Protein AF-A0A7V8ZSJ2-F1 (afdb_monomer)

Nearest PDB structures (foldseek):
  6ka2-assembly1_A  TM=4.908E-01  e=1.180E-02  Papaver somniferum
  1ldq-assembly1_A-2  TM=4.512E-01  e=8.335E+00  Gallus gallus

Mean predicted aligned error: 5.11 Å

Radius of gyration: 15.19 Å; Cα contacts (8 Å, |Δi|>4): 346; chains: 1; bounding box: 52×37×34 Å

Solvent-accessible surface area (backbone atoms only — not comparable to full-atom values): 6542 Å² total; per-residue (Å²): 141,82,84,81,78,74,66,72,64,44,48,30,32,35,42,32,32,65,88,50,87,55,37,36,38,39,38,28,29,72,78,38,40,38,36,29,40,38,33,55,75,43,77,51,71,76,81,51,46,30,42,39,30,31,43,43,31,42,45,18,77,52,70,85,60,15,30,29,30,47,35,36,39,44,33,35,63,80,79,34,38,33,48,31,41,36,34,22,75,38,66,45,62,54,75,23,43,32,44,33,39,33,37,62,38,73,74,24,68,93,78,74,35,67,52,32,39,42,34,40,38,38,37,44,53,72,80,83,127

pLDDT: mean 92.08, std 15.26, range [33.84, 98.81]

Sequence (129 aa):
MLAKRGGSNVEVTFTKWLPTFPTLAGVTGGDVPGTFAGEVLDFVDNGTVAQVKARYEVIGSNAGRSFVALVEGTQNNQTQKAVLNGTVVEGWLVGARVHATFDVISPCPEFGKSVCFTGVIRVMSGSSN

Structure (mmCIF, N/CA/C/O backbone):
data_AF-A0A7V8ZSJ2-F1
#
_entry.id   AF-A0A7V8ZSJ2-F1
#
loop_
_atom_site.group_PDB
_atom_site.id
_atom_site.type_symbol
_atom_site.label_atom_id
_atom_site.label_alt_id
_atom_site.label_comp_id
_atom_site.label_asym_id
_atom_site.label_entity_id
_atom_site.label_seq_id
_atom_site.pdbx_PDB_ins_code
_atom_site.Cartn_x
_atom_site.Cartn_y
_atom_site.Cartn_z
_atom_site.occupancy
_atom_site.B_iso_or_equiv
_atom_site.auth_seq_id
_atom_site.auth_comp_id
_atom_site.auth_asym_id
_atom_site.auth_atom_id
_atom_site.pdbx_PDB_model_num
ATOM 1 N N . MET A 1 1 ? 37.449 -14.174 -9.860 1.00 38.31 1 MET A N 1
ATOM 2 C CA . MET A 1 1 ? 36.739 -13.411 -8.809 1.00 38.31 1 MET A CA 1
ATOM 3 C C . MET A 1 1 ? 35.347 -13.080 -9.315 1.00 38.31 1 MET A C 1
ATOM 5 O O . MET A 1 1 ? 35.254 -12.361 -10.296 1.00 38.31 1 MET A O 1
ATOM 9 N N . LEU A 1 2 ? 34.288 -13.595 -8.689 1.00 40.56 2 LEU A N 1
ATOM 10 C CA . LEU A 1 2 ? 32.928 -13.076 -8.863 1.00 40.56 2 LEU A CA 1
ATOM 11 C C . LEU A 1 2 ? 32.174 -13.266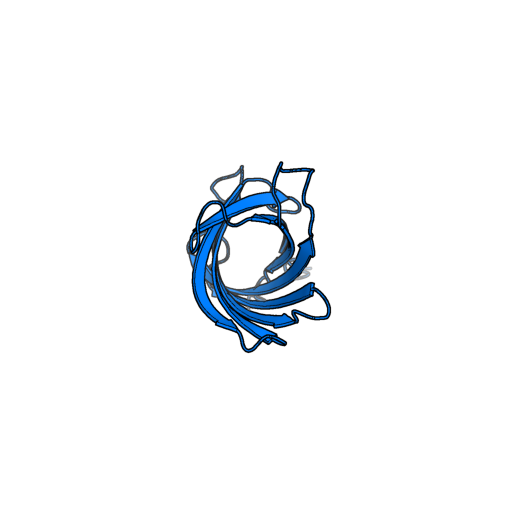 -7.545 1.00 40.56 2 LEU A C 1
ATOM 13 O O . LEU A 1 2 ? 31.783 -14.375 -7.199 1.00 40.56 2 LEU A O 1
ATOM 17 N N . ALA A 1 3 ? 32.006 -12.178 -6.796 1.00 39.97 3 ALA A N 1
ATOM 18 C CA . ALA A 1 3 ? 31.040 -12.124 -5.710 1.00 39.97 3 ALA A CA 1
ATOM 19 C C . ALA A 1 3 ? 29.667 -11.814 -6.325 1.00 39.97 3 ALA A C 1
ATOM 21 O O . ALA A 1 3 ? 29.465 -10.741 -6.898 1.00 39.97 3 ALA A O 1
ATOM 22 N N . LYS A 1 4 ? 28.738 -12.773 -6.237 1.00 40.56 4 LYS A N 1
ATOM 23 C CA . LYS A 1 4 ? 27.322 -12.619 -6.595 1.00 40.56 4 LYS A CA 1
ATOM 24 C C . LYS A 1 4 ? 26.742 -11.578 -5.624 1.00 40.56 4 LYS A C 1
ATOM 26 O O . LYS A 1 4 ? 26.575 -11.871 -4.443 1.00 40.56 4 LYS A O 1
ATOM 31 N N . ARG A 1 5 ? 26.521 -10.335 -6.072 1.00 43.38 5 ARG A N 1
ATOM 32 C CA . ARG A 1 5 ? 25.794 -9.336 -5.271 1.00 43.38 5 ARG A CA 1
ATOM 33 C C . ARG A 1 5 ? 24.357 -9.839 -5.134 1.00 43.38 5 ARG A C 1
ATOM 35 O O . ARG A 1 5 ? 23.605 -9.774 -6.101 1.00 43.38 5 ARG A O 1
ATOM 42 N N . GLY A 1 6 ? 24.000 -10.373 -3.965 1.00 44.34 6 GLY A N 1
ATOM 43 C CA . GLY A 1 6 ? 22.596 -10.536 -3.592 1.00 44.34 6 GLY A CA 1
ATOM 44 C C . GLY A 1 6 ? 21.926 -9.172 -3.724 1.00 44.34 6 GLY A C 1
ATOM 45 O O . GLY A 1 6 ? 22.447 -8.189 -3.193 1.00 44.34 6 GLY A O 1
ATOM 46 N N . GLY A 1 7 ? 20.866 -9.082 -4.526 1.00 56.84 7 GLY A N 1
ATOM 47 C CA . GLY A 1 7 ? 20.156 -7.822 -4.723 1.00 56.84 7 GLY A CA 1
ATOM 48 C C . GLY A 1 7 ? 19.696 -7.284 -3.372 1.00 56.84 7 GLY A C 1
ATOM 49 O O . GLY A 1 7 ? 19.166 -8.038 -2.560 1.00 56.84 7 GLY A O 1
ATOM 50 N N . SER A 1 8 ? 19.936 -6.002 -3.102 1.00 75.12 8 SER A N 1
ATOM 51 C CA . SER A 1 8 ? 19.346 -5.355 -1.934 1.00 75.12 8 SER A CA 1
ATOM 52 C C . SER A 1 8 ? 17.822 -5.371 -2.076 1.00 75.12 8 SER A C 1
ATOM 54 O O . SER A 1 8 ? 17.295 -5.224 -3.186 1.00 75.12 8 SER A O 1
ATOM 56 N N . ASN A 1 9 ? 17.116 -5.570 -0.962 1.00 89.25 9 ASN A N 1
ATOM 57 C CA . ASN A 1 9 ? 15.673 -5.350 -0.913 1.00 89.25 9 ASN A CA 1
ATOM 58 C C . ASN A 1 9 ? 15.366 -3.913 -1.351 1.00 89.25 9 ASN A C 1
ATOM 60 O O . ASN A 1 9 ? 16.177 -3.016 -1.125 1.00 89.25 9 ASN A O 1
ATOM 64 N N . VAL A 1 10 ? 14.203 -3.718 -1.967 1.00 95.19 10 VAL A N 1
ATOM 65 C CA . VAL A 1 10 ? 13.701 -2.389 -2.333 1.00 95.19 10 VAL A CA 1
ATOM 66 C C . VAL A 1 10 ? 12.754 -1.922 -1.239 1.00 95.19 10 VAL A C 1
ATOM 68 O O . VAL A 1 10 ? 11.823 -2.652 -0.890 1.00 95.19 10 VAL A O 1
ATOM 71 N N . GLU A 1 11 ? 12.977 -0.725 -0.708 1.00 97.25 11 GLU A N 1
ATOM 72 C CA . GLU A 1 11 ? 12.133 -0.107 0.313 1.00 97.25 11 GLU A CA 1
ATOM 73 C C . GLU A 1 11 ? 11.415 1.129 -0.241 1.00 97.25 11 GLU A C 1
ATOM 75 O O . GLU A 1 11 ? 12.025 2.132 -0.614 1.00 97.25 11 GLU A O 1
ATOM 80 N N . VAL A 1 12 ? 10.085 1.064 -0.268 1.00 98.38 12 VAL A N 1
ATOM 81 C CA . VAL A 1 12 ? 9.213 2.159 -0.704 1.00 98.38 12 VAL A CA 1
ATOM 82 C C . VAL A 1 12 ? 8.457 2.681 0.505 1.00 98.38 12 VAL A C 1
ATOM 84 O O . VAL A 1 12 ? 7.617 1.975 1.064 1.00 98.38 12 VAL A O 1
ATOM 87 N N . THR A 1 13 ? 8.736 3.913 0.924 1.00 98.69 13 THR A N 1
ATOM 88 C CA . THR A 1 13 ? 7.894 4.589 1.919 1.00 98.69 13 THR A CA 1
ATOM 89 C C . THR A 1 13 ? 6.621 5.083 1.247 1.00 98.69 13 THR A C 1
ATOM 91 O O . THR A 1 13 ? 6.632 5.408 0.061 1.00 98.69 13 THR A O 1
ATOM 94 N N . PHE A 1 14 ? 5.509 5.138 1.972 1.00 98.62 14 PHE A N 1
ATOM 95 C CA . PHE A 1 14 ? 4.266 5.680 1.434 1.00 98.62 14 PHE A CA 1
ATOM 96 C C . PHE A 1 14 ? 3.435 6.378 2.500 1.00 98.62 14 PHE A C 1
ATOM 98 O O . PHE A 1 14 ? 3.461 5.992 3.669 1.00 98.62 14 PHE A O 1
ATOM 105 N N . THR A 1 15 ? 2.625 7.329 2.045 1.00 98.56 15 THR A N 1
ATOM 106 C CA . THR A 1 15 ? 1.443 7.805 2.763 1.00 98.56 15 THR A CA 1
ATOM 107 C C . THR A 1 15 ? 0.259 7.718 1.816 1.00 98.56 15 THR A C 1
ATOM 109 O O . THR A 1 15 ? 0.310 8.253 0.708 1.00 98.56 15 THR A O 1
ATOM 112 N N . LYS A 1 16 ? -0.809 7.042 2.236 1.00 98.00 16 LYS A N 1
ATOM 113 C CA . LYS A 1 16 ? -2.034 6.876 1.444 1.00 98.00 16 LYS A CA 1
ATOM 114 C C . LYS A 1 16 ? -3.276 7.227 2.251 1.00 98.00 16 LYS A C 1
ATOM 116 O O . LYS A 1 16 ? -3.261 7.221 3.475 1.00 98.00 16 LYS A O 1
ATOM 121 N N . TRP A 1 17 ? -4.372 7.488 1.566 1.00 98.06 17 TRP A N 1
ATOM 122 C CA . TRP A 1 17 ? -5.681 7.768 2.142 1.00 98.06 17 TRP A CA 1
ATOM 123 C C . TRP A 1 17 ? -6.774 7.217 1.225 1.00 98.06 17 TRP A C 1
ATOM 125 O O . TRP A 1 17 ? -6.519 6.817 0.088 1.00 98.06 17 TRP A O 1
ATOM 135 N N . LEU A 1 18 ? -8.005 7.206 1.731 1.00 96.31 18 LEU A N 1
ATOM 136 C CA . LEU A 1 18 ? -9.200 6.841 0.976 1.00 96.31 18 LEU A CA 1
ATOM 137 C C . LEU A 1 18 ? -9.880 8.131 0.489 1.00 96.31 18 LEU A C 1
ATOM 139 O O . LEU A 1 18 ? -10.577 8.768 1.279 1.00 96.31 18 LEU A O 1
ATOM 143 N N . PRO A 1 19 ? -9.682 8.579 -0.766 1.00 94.88 19 PRO A N 1
ATOM 144 C CA . PRO A 1 19 ? -10.496 9.661 -1.324 1.00 94.88 19 PRO A CA 1
ATOM 145 C C . PRO A 1 19 ? -11.982 9.282 -1.361 1.00 94.88 19 PRO A C 1
ATOM 147 O O . PRO A 1 19 ? -12.845 10.110 -1.082 1.00 94.88 19 PRO A O 1
ATOM 150 N N . THR A 1 20 ? -12.281 8.029 -1.700 1.00 94.88 20 THR A N 1
ATOM 151 C CA . THR A 1 20 ? -13.614 7.418 -1.685 1.00 94.88 20 THR A CA 1
ATOM 152 C C . THR A 1 20 ? -13.407 5.911 -1.603 1.00 94.88 20 THR A C 1
ATOM 154 O O . THR A 1 20 ? -12.609 5.378 -2.365 1.00 94.88 20 THR A O 1
ATOM 157 N N . PHE A 1 21 ? -14.073 5.219 -0.680 1.00 93.94 21 PHE A N 1
ATOM 158 C CA . PHE A 1 21 ? -13.939 3.763 -0.570 1.00 93.94 21 PHE A CA 1
ATOM 159 C C . PHE A 1 21 ? -14.564 3.072 -1.801 1.00 93.94 21 PHE A C 1
ATOM 161 O O . PHE A 1 21 ? -15.670 3.465 -2.179 1.00 93.94 21 PHE A O 1
ATOM 168 N N . PRO A 1 22 ? -13.907 2.066 -2.418 1.00 96.94 22 PRO A N 1
ATOM 169 C CA . PRO A 1 22 ? -12.687 1.365 -1.974 1.00 96.94 22 PRO A CA 1
ATOM 170 C C . PRO A 1 22 ? -11.349 1.908 -2.518 1.00 96.94 22 PRO A C 1
ATOM 172 O O . PRO A 1 22 ? -10.295 1.322 -2.261 1.00 96.94 22 PRO A O 1
ATOM 175 N N . THR A 1 23 ? -11.353 3.009 -3.265 1.00 98.19 23 THR A N 1
ATOM 176 C CA . THR A 1 23 ? -10.168 3.565 -3.933 1.00 98.19 23 THR A CA 1
ATOM 177 C C . THR A 1 23 ? -9.155 4.152 -2.952 1.00 98.19 23 THR A C 1
ATOM 179 O O . THR A 1 23 ? -9.508 4.888 -2.031 1.00 98.19 23 THR A O 1
ATOM 182 N N . L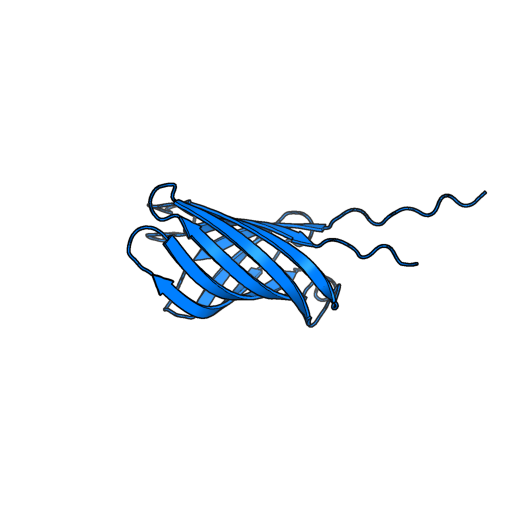EU A 1 24 ? -7.873 3.888 -3.201 1.00 98.19 24 LEU A N 1
ATOM 183 C CA . LEU A 1 24 ? -6.729 4.446 -2.488 1.00 98.19 24 LEU A CA 1
ATOM 184 C C . LEU A 1 24 ? -6.000 5.467 -3.363 1.00 98.19 24 LEU A C 1
ATOM 186 O O . LEU A 1 24 ? -5.811 5.265 -4.560 1.00 98.19 24 LEU A O 1
ATOM 190 N N . ALA A 1 25 ? -5.530 6.540 -2.737 1.00 98.31 25 ALA A N 1
ATOM 191 C CA . ALA A 1 25 ? -4.631 7.509 -3.350 1.00 98.31 25 ALA A CA 1
ATOM 192 C C . ALA A 1 25 ? -3.535 7.893 -2.358 1.00 98.31 25 ALA A C 1
ATOM 194 O O . ALA A 1 25 ? -3.738 7.814 -1.146 1.00 98.31 25 ALA A O 1
ATOM 195 N N . GLY A 1 26 ? -2.377 8.311 -2.854 1.00 98.25 26 GLY A N 1
ATOM 196 C CA . GLY A 1 26 ? -1.268 8.676 -1.992 1.00 98.25 26 GLY A CA 1
ATOM 197 C C . GLY A 1 26 ? 0.005 9.051 -2.729 1.00 98.25 26 GLY A C 1
ATOM 198 O O . GLY A 1 26 ? 0.022 9.280 -3.940 1.00 98.25 26 GLY A O 1
ATOM 199 N N . VAL A 1 27 ? 1.088 9.076 -1.966 1.00 98.44 27 VAL A N 1
ATOM 200 C CA . VAL A 1 27 ? 2.444 9.384 -2.423 1.00 98.44 27 VAL A CA 1
ATOM 201 C C . VAL A 1 27 ? 3.414 8.302 -1.970 1.00 98.44 27 VAL A C 1
ATOM 203 O O . VAL A 1 27 ? 3.197 7.664 -0.935 1.00 98.44 27 VAL A O 1
ATOM 206 N N . THR A 1 28 ? 4.487 8.108 -2.734 1.00 98.62 28 THR A N 1
ATOM 207 C CA . THR A 1 28 ? 5.580 7.189 -2.400 1.00 98.62 28 THR A CA 1
ATOM 208 C C . THR A 1 28 ? 6.923 7.913 -2.345 1.00 98.62 28 THR A C 1
ATOM 210 O O . THR A 1 28 ? 7.132 8.938 -2.996 1.00 98.62 28 THR A O 1
ATOM 213 N N . GLY A 1 29 ? 7.847 7.360 -1.564 1.00 97.62 29 GLY A N 1
ATOM 214 C CA . GLY A 1 29 ? 9.226 7.808 -1.400 1.00 97.62 29 GLY A CA 1
ATOM 215 C C . GLY A 1 29 ? 10.194 6.625 -1.317 1.00 97.62 29 GLY A C 1
ATOM 216 O O . GLY A 1 29 ? 9.889 5.516 -1.759 1.00 97.62 29 GLY A O 1
ATOM 217 N N . GLY A 1 30 ? 11.375 6.855 -0.740 1.00 96.62 30 GLY A N 1
ATOM 218 C CA . GLY A 1 30 ? 12.423 5.834 -0.654 1.00 96.62 30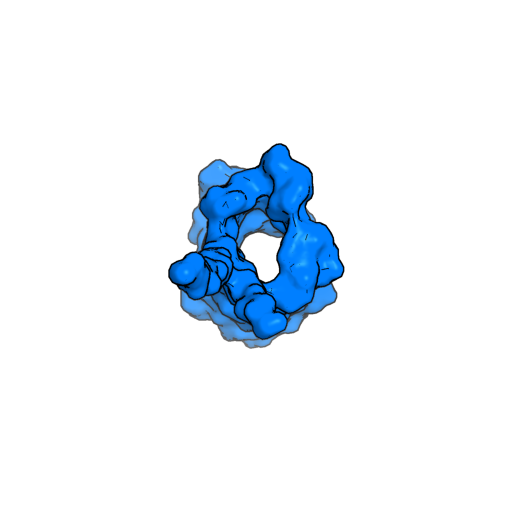 GLY A CA 1
ATOM 219 C C . GLY A 1 30 ? 12.999 5.500 -2.030 1.00 96.62 30 GLY A C 1
ATOM 220 O O . GLY A 1 30 ? 13.302 6.403 -2.809 1.00 96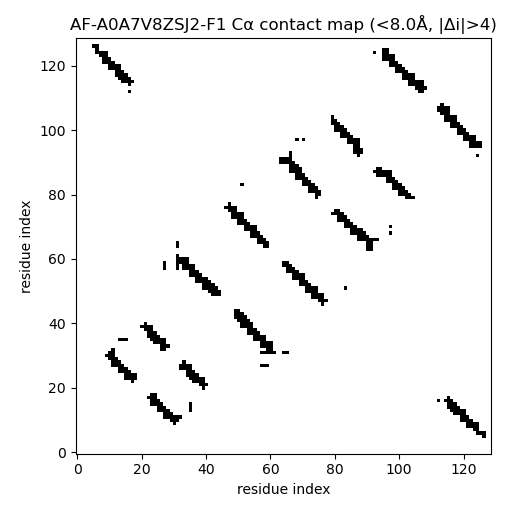.62 30 GLY A O 1
ATOM 221 N N . ASP A 1 31 ? 13.122 4.210 -2.339 1.00 96.31 31 ASP A N 1
ATOM 222 C CA . ASP A 1 31 ? 13.698 3.727 -3.600 1.00 96.31 31 ASP A CA 1
ATOM 223 C C . ASP A 1 31 ? 12.807 3.985 -4.828 1.00 96.31 31 ASP A C 1
ATOM 225 O O . ASP A 1 31 ? 13.284 3.939 -5.966 1.00 96.31 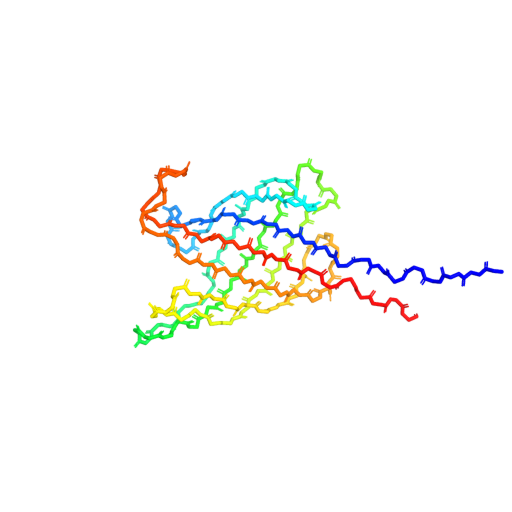31 ASP A O 1
ATOM 229 N N . VAL A 1 32 ? 11.509 4.240 -4.618 1.00 97.25 32 VAL A N 1
ATOM 230 C CA . VAL A 1 32 ? 10.534 4.500 -5.688 1.00 97.25 32 VAL A CA 1
ATOM 231 C C . VAL A 1 32 ? 9.705 5.749 -5.356 1.00 97.25 32 VAL A C 1
ATOM 233 O O . VAL A 1 32 ? 8.525 5.644 -5.007 1.00 97.25 32 VAL A O 1
ATOM 236 N N . PRO A 1 33 ? 10.301 6.954 -5.450 1.00 98.19 33 PRO A N 1
ATOM 237 C CA . PRO A 1 33 ? 9.554 8.192 -5.272 1.00 98.19 33 PRO A CA 1
ATOM 238 C C . PRO A 1 33 ? 8.519 8.360 -6.388 1.00 98.19 33 PRO A C 1
ATOM 240 O O . PRO A 1 33 ? 8.808 8.066 -7.553 1.00 98.19 33 PRO A O 1
ATOM 243 N N . GLY A 1 34 ? 7.327 8.841 -6.038 1.00 98.12 34 GLY A N 1
ATOM 244 C CA . GLY A 1 34 ? 6.220 8.976 -6.981 1.00 98.12 34 GLY A CA 1
ATOM 245 C C . GLY A 1 34 ? 4.852 9.029 -6.305 1.00 98.12 34 GLY A C 1
ATOM 246 O O . GLY A 1 34 ? 4.690 9.629 -5.239 1.00 98.12 34 GLY A O 1
ATOM 247 N N . THR A 1 35 ? 3.853 8.422 -6.944 1.00 98.44 35 THR A N 1
ATOM 248 C CA . THR A 1 35 ? 2.479 8.365 -6.439 1.00 98.44 35 THR A CA 1
ATOM 249 C C . THR A 1 35 ? 2.069 6.952 -6.046 1.00 98.44 35 THR A C 1
ATOM 251 O O . THR A 1 35 ? 2.586 5.949 -6.541 1.00 98.44 35 THR A O 1
ATOM 254 N N . PHE A 1 36 ? 1.105 6.892 -5.133 1.00 98.69 36 PHE A N 1
ATOM 255 C CA . PHE A 1 36 ? 0.424 5.673 -4.734 1.00 98.69 36 PHE A CA 1
ATOM 256 C C . PHE A 1 36 ? -1.010 5.704 -5.264 1.00 98.69 36 PHE A C 1
ATOM 258 O O . PHE A 1 36 ? -1.728 6.687 -5.064 1.00 98.69 36 PHE A O 1
ATOM 265 N N . ALA A 1 37 ? -1.446 4.612 -5.873 1.00 98.62 37 ALA A N 1
ATOM 266 C CA . ALA A 1 37 ? -2.840 4.353 -6.202 1.00 98.62 37 ALA A CA 1
ATOM 267 C C . ALA A 1 37 ? -3.219 2.931 -5.769 1.00 98.62 37 ALA A C 1
ATOM 269 O O . ALA A 1 37 ? -2.374 2.146 -5.327 1.00 98.62 37 ALA A O 1
ATOM 270 N N . GLY A 1 38 ? -4.500 2.598 -5.850 1.00 98.25 38 GLY A N 1
ATOM 271 C CA . GLY A 1 38 ? -4.944 1.232 -5.630 1.00 98.25 38 GLY A CA 1
ATOM 272 C C . GLY A 1 38 ? -6.387 1.131 -5.182 1.00 98.25 38 GLY A C 1
ATOM 273 O O . GLY A 1 38 ? -7.156 2.090 -5.237 1.00 98.25 38 GLY A O 1
ATOM 274 N N . GLU A 1 39 ? -6.733 -0.048 -4.689 1.00 98.56 39 GLU A N 1
ATOM 275 C CA . GLU A 1 39 ? -8.093 -0.388 -4.297 1.00 98.56 39 GLU A CA 1
ATOM 276 C C . GLU A 1 39 ? -8.083 -1.419 -3.168 1.00 98.56 39 GLU A C 1
ATOM 278 O O . GLU A 1 39 ? -7.268 -2.346 -3.160 1.00 98.56 39 GLU A O 1
ATOM 283 N N . VAL A 1 40 ? -8.991 -1.263 -2.207 1.00 98.38 40 VAL A N 1
ATOM 284 C CA . VAL A 1 40 ? -9.308 -2.305 -1.227 1.00 98.38 40 VAL A CA 1
ATOM 285 C C . VAL A 1 40 ? -10.270 -3.300 -1.874 1.00 98.38 40 VAL A C 1
ATOM 287 O O . VAL A 1 40 ? -11.400 -2.960 -2.196 1.00 98.38 40 VAL A O 1
ATOM 290 N N . LEU A 1 41 ? -9.813 -4.532 -2.067 1.00 98.50 41 LEU A N 1
ATOM 291 C CA . LEU A 1 41 ? -10.557 -5.587 -2.758 1.00 98.50 41 LEU A CA 1
ATOM 292 C C . LEU A 1 41 ? -11.500 -6.343 -1.820 1.00 98.50 41 LEU A C 1
ATOM 294 O O . LEU A 1 41 ? -12.556 -6.800 -2.241 1.00 98.50 41 LEU A O 1
ATOM 298 N N . ASP A 1 42 ? -11.095 -6.505 -0.562 1.00 98.19 42 ASP A N 1
ATOM 299 C CA . ASP A 1 42 ? -11.895 -7.147 0.476 1.00 98.19 42 ASP A CA 1
ATOM 300 C C . ASP A 1 42 ? -11.552 -6.537 1.836 1.00 98.19 42 ASP A C 1
ATOM 302 O O . ASP A 1 42 ? -10.389 -6.209 2.111 1.00 98.19 42 ASP A O 1
ATOM 306 N N . PHE A 1 43 ? -12.571 -6.363 2.673 1.00 96.75 43 PHE A N 1
ATOM 307 C CA . PHE A 1 43 ? -12.442 -5.753 3.988 1.00 96.75 43 PHE A CA 1
ATOM 308 C C . PHE A 1 43 ? -13.475 -6.336 4.948 1.00 96.75 43 PHE A C 1
ATOM 310 O O . PHE A 1 43 ? -14.674 -6.085 4.820 1.00 96.75 43 PHE A O 1
ATOM 317 N N . VAL A 1 44 ? -12.999 -7.089 5.938 1.00 97.38 44 VAL A N 1
ATOM 318 C CA . VAL A 1 44 ? -13.845 -7.691 6.975 1.00 97.38 44 VAL A CA 1
ATOM 319 C C . VAL A 1 44 ? -13.348 -7.235 8.336 1.00 97.38 44 VAL A C 1
ATOM 321 O O . VAL A 1 44 ? -12.261 -7.624 8.760 1.00 97.38 44 VAL A O 1
ATOM 324 N N . ASP A 1 45 ? -14.148 -6.428 9.028 1.00 96.12 45 ASP A N 1
ATOM 325 C CA . ASP A 1 45 ? -13.805 -5.844 10.325 1.00 96.12 45 ASP A CA 1
ATOM 326 C C . ASP A 1 45 ? -14.717 -6.379 11.434 1.00 96.12 45 ASP A C 1
ATOM 328 O O . ASP A 1 45 ? -15.941 -6.370 11.310 1.00 96.12 45 ASP A O 1
ATOM 332 N N . ASN A 1 46 ? -14.111 -6.844 12.528 1.00 94.81 46 ASN A N 1
ATOM 333 C CA . ASN A 1 46 ? -14.815 -7.300 13.729 1.00 94.81 46 ASN A CA 1
ATOM 334 C C . ASN A 1 46 ? -14.730 -6.304 14.905 1.00 94.81 46 ASN A C 1
ATOM 336 O O . ASN A 1 46 ? -15.057 -6.651 16.039 1.00 94.81 46 ASN A O 1
ATOM 340 N N . GLY A 1 47 ? -14.244 -5.087 14.656 1.00 93.19 47 GLY A N 1
ATOM 341 C CA . GLY A 1 47 ? -14.042 -4.013 15.628 1.00 93.19 47 GLY A CA 1
ATOM 342 C C . GLY A 1 47 ? -12.661 -4.019 16.288 1.00 93.19 47 GLY A C 1
ATOM 343 O O . GLY A 1 47 ? -12.182 -2.967 16.704 1.00 93.19 47 GLY A O 1
ATOM 344 N N . THR A 1 48 ? -11.980 -5.167 16.349 1.00 95.56 48 THR A N 1
ATOM 345 C CA . THR A 1 48 ? -10.626 -5.282 16.929 1.00 95.56 48 THR A CA 1
ATOM 346 C C . THR A 1 48 ? -9.565 -5.475 15.856 1.00 95.56 48 THR A C 1
ATOM 348 O O . THR A 1 48 ? -8.500 -4.859 15.907 1.00 95.56 48 THR A O 1
ATOM 351 N N . VAL A 1 49 ? -9.854 -6.335 14.884 1.00 96.56 49 VAL A N 1
ATOM 352 C CA . VAL A 1 49 ? -8.982 -6.638 13.757 1.00 96.56 49 VAL A CA 1
ATOM 353 C C . VAL A 1 49 ? -9.796 -6.554 12.478 1.00 96.56 49 VAL A C 1
ATOM 355 O O . VAL A 1 49 ? -10.856 -7.171 12.373 1.00 96.56 49 VAL A O 1
ATOM 358 N N . ALA A 1 50 ? -9.246 -5.856 11.492 1.00 97.19 50 ALA A N 1
ATOM 359 C CA . ALA A 1 50 ? -9.738 -5.886 10.129 1.00 97.19 50 ALA A CA 1
ATOM 360 C C . ALA A 1 50 ? -8.842 -6.774 9.262 1.00 97.19 50 ALA A C 1
ATOM 362 O O . ALA A 1 50 ? -7.619 -6.614 9.246 1.00 97.19 50 ALA A O 1
ATOM 363 N N . GLN A 1 51 ? -9.454 -7.707 8.538 1.00 98.25 51 GLN A N 1
ATOM 364 C CA . GLN A 1 51 ? -8.827 -8.429 7.436 1.00 98.25 51 GLN A CA 1
ATOM 365 C C . GLN A 1 51 ? -8.903 -7.555 6.191 1.00 98.25 51 GLN A C 1
ATOM 367 O O . GLN A 1 51 ? -9.964 -7.018 5.879 1.00 98.25 51 GLN A O 1
ATOM 372 N N . VAL A 1 52 ? -7.785 -7.413 5.488 1.00 98.25 52 VAL A N 1
ATOM 373 C CA . VAL A 1 52 ? -7.665 -6.527 4.331 1.00 98.25 52 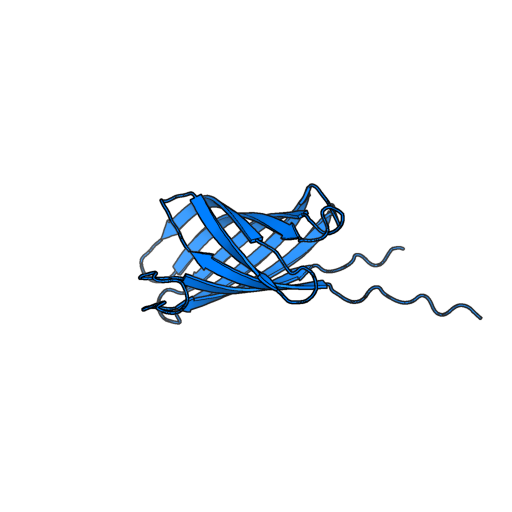VAL A CA 1
ATOM 374 C C . VAL A 1 52 ? -7.066 -7.302 3.173 1.00 98.25 52 VAL A C 1
ATOM 376 O O . VAL A 1 52 ? -6.019 -7.927 3.335 1.00 98.25 52 VAL A O 1
ATOM 379 N N . LYS A 1 53 ? -7.677 -7.193 1.994 1.00 98.69 53 LYS A N 1
ATOM 380 C CA . LYS A 1 53 ? -7.053 -7.509 0.705 1.00 98.69 53 LYS A CA 1
ATOM 381 C C . LYS A 1 53 ? -7.053 -6.258 -0.150 1.00 98.69 53 LYS A C 1
ATOM 383 O O . LYS A 1 53 ? -8.051 -5.545 -0.192 1.00 98.69 53 LYS A O 1
ATOM 388 N N . ALA A 1 54 ? -5.952 -5.971 -0.827 1.00 98.75 54 ALA A N 1
ATOM 389 C CA . ALA A 1 54 ? -5.828 -4.761 -1.625 1.00 98.75 54 ALA A CA 1
ATOM 390 C C . ALA A 1 54 ? -4.931 -4.957 -2.848 1.00 98.75 54 ALA A C 1
ATOM 392 O O . ALA A 1 54 ? -3.973 -5.734 -2.829 1.00 98.75 54 ALA A O 1
ATOM 393 N N . ARG A 1 55 ? -5.223 -4.183 -3.893 1.00 98.81 55 ARG A N 1
ATOM 394 C CA . ARG A 1 55 ? -4.322 -3.922 -5.014 1.00 98.81 55 ARG A CA 1
ATOM 395 C C . ARG A 1 55 ? -3.566 -2.635 -4.716 1.00 98.81 55 ARG A C 1
ATOM 397 O O . ARG A 1 55 ? -4.187 -1.597 -4.503 1.00 98.81 55 ARG A O 1
ATOM 404 N N . TYR A 1 56 ? -2.243 -2.705 -4.658 1.00 98.75 56 TYR A N 1
ATOM 405 C CA . TYR A 1 56 ? -1.360 -1.555 -4.470 1.00 98.75 56 TYR A CA 1
ATOM 406 C C . TYR A 1 56 ? -0.663 -1.232 -5.779 1.00 98.75 56 TYR A C 1
ATOM 408 O O . TYR A 1 56 ? -0.051 -2.110 -6.379 1.00 98.75 56 TYR A O 1
ATOM 416 N N . GLU A 1 57 ? -0.706 0.030 -6.177 1.00 98.62 57 GLU A N 1
ATOM 417 C CA . GLU A 1 57 ? -0.056 0.543 -7.375 1.00 98.62 57 GLU A CA 1
ATOM 418 C C . GLU A 1 57 ? 0.964 1.593 -6.957 1.00 98.62 57 GLU A C 1
ATOM 420 O O . GLU A 1 57 ? 0.616 2.668 -6.466 1.00 98.62 57 GLU A O 1
ATOM 425 N N . VAL A 1 58 ? 2.239 1.266 -7.136 1.00 98.69 58 VAL A N 1
ATOM 426 C CA . VAL A 1 58 ? 3.345 2.193 -6.915 1.00 98.69 58 VAL A CA 1
ATOM 427 C C . VAL A 1 58 ? 3.769 2.718 -8.275 1.00 98.69 58 VAL A C 1
ATOM 429 O O . VAL A 1 58 ? 4.295 1.973 -9.104 1.00 98.69 58 VAL A O 1
ATOM 432 N N . ILE A 1 59 ? 3.529 4.005 -8.504 1.00 98.50 59 ILE A N 1
ATOM 433 C CA . ILE A 1 59 ? 3.790 4.676 -9.774 1.00 98.50 59 ILE A CA 1
ATOM 434 C C . ILE A 1 59 ? 5.011 5.564 -9.567 1.00 98.50 59 ILE A C 1
ATOM 436 O O . ILE A 1 59 ? 4.922 6.676 -9.047 1.00 98.50 59 ILE A O 1
ATOM 440 N N . GLY A 1 60 ? 6.177 5.040 -9.935 1.00 97.12 60 GLY A N 1
ATOM 441 C CA . GLY A 1 60 ? 7.435 5.754 -9.777 1.00 97.12 60 GLY A CA 1
ATOM 442 C C . GLY A 1 60 ? 7.570 6.891 -10.787 1.00 97.12 60 GLY A C 1
ATOM 443 O O . GLY A 1 60 ? 7.183 6.754 -11.947 1.00 97.12 60 GLY A O 1
ATOM 444 N N . SER A 1 61 ? 8.231 7.980 -10.388 1.00 96.31 61 SER A N 1
ATOM 445 C CA . SER A 1 61 ? 8.617 9.067 -11.306 1.00 96.31 61 SER A CA 1
ATOM 446 C C . SER A 1 61 ? 9.472 8.566 -12.478 1.00 96.31 61 SER A C 1
ATOM 448 O O . SER A 1 61 ? 9.473 9.149 -13.559 1.00 96.31 61 SER A O 1
ATOM 450 N N . ASN A 1 62 ? 10.187 7.454 -12.278 1.00 94.06 62 ASN A N 1
ATOM 451 C CA . ASN A 1 62 ? 10.703 6.624 -13.357 1.00 94.06 62 ASN A CA 1
ATOM 452 C C . ASN A 1 62 ? 9.690 5.512 -13.659 1.00 94.06 62 ASN A C 1
ATOM 454 O O . ASN A 1 62 ? 9.554 4.575 -12.870 1.00 94.06 62 ASN A O 1
ATOM 458 N N . ALA A 1 63 ? 9.047 5.574 -14.828 1.00 89.81 63 ALA A N 1
ATOM 459 C CA . ALA A 1 63 ? 8.043 4.595 -15.242 1.00 89.81 63 ALA A CA 1
ATOM 460 C C . ALA A 1 63 ? 8.552 3.140 -15.170 1.00 89.81 63 ALA A C 1
ATOM 462 O O . ALA A 1 63 ? 7.801 2.251 -14.777 1.00 89.81 63 ALA A O 1
ATOM 463 N N . GLY A 1 64 ? 9.843 2.897 -15.442 1.00 95.25 64 GLY A N 1
ATOM 464 C CA . GLY A 1 64 ? 10.470 1.570 -15.362 1.00 95.25 64 GLY A CA 1
ATOM 465 C C . GLY A 1 64 ? 10.679 1.028 -13.940 1.00 95.25 64 GLY A C 1
ATOM 466 O O . GLY A 1 64 ? 11.177 -0.084 -13.784 1.00 95.25 64 GLY A O 1
ATOM 467 N N . ARG A 1 65 ? 10.332 1.801 -12.905 1.00 95.81 65 ARG A N 1
ATOM 468 C CA . ARG A 1 65 ? 10.352 1.403 -11.486 1.00 95.81 65 ARG A CA 1
ATOM 469 C C . ARG A 1 65 ? 8.944 1.281 -10.890 1.00 95.81 65 ARG A C 1
ATOM 471 O O . ARG A 1 65 ? 8.818 1.120 -9.682 1.00 95.81 65 ARG A O 1
ATOM 478 N N . SER A 1 66 ? 7.902 1.356 -11.715 1.00 98.25 66 SER A N 1
ATOM 479 C CA . SER A 1 66 ? 6.515 1.200 -11.265 1.00 98.25 66 SER A CA 1
ATOM 480 C C . SER A 1 66 ? 6.129 -0.269 -11.160 1.00 98.25 66 SER A C 1
ATOM 482 O O . SER A 1 66 ? 6.593 -1.090 -11.956 1.00 98.25 66 SER A O 1
ATOM 484 N N . PHE A 1 67 ? 5.266 -0.603 -10.207 1.00 98.31 67 PHE A N 1
ATOM 485 C CA . PHE A 1 67 ? 4.781 -1.967 -10.025 1.00 98.31 67 PHE A CA 1
ATOM 486 C C . PHE A 1 67 ? 3.400 -2.013 -9.376 1.00 98.31 67 PHE A C 1
ATOM 488 O O . PHE A 1 67 ? 2.976 -1.079 -8.694 1.00 98.31 67 PHE A O 1
ATOM 495 N N . VAL A 1 68 ? 2.726 -3.146 -9.559 1.00 98.75 68 VAL A N 1
ATOM 496 C CA . VAL A 1 68 ? 1.456 -3.462 -8.905 1.00 98.75 68 VAL A CA 1
ATOM 497 C C . VAL A 1 68 ? 1.645 -4.687 -8.031 1.00 98.75 68 VAL A C 1
ATOM 499 O O . VAL A 1 68 ? 2.150 -5.704 -8.501 1.00 98.75 68 VAL A O 1
ATOM 502 N N . ALA A 1 69 ? 1.201 -4.622 -6.781 1.00 98.69 69 ALA A N 1
ATOM 503 C CA . ALA A 1 69 ? 1.184 -5.757 -5.871 1.00 98.69 69 ALA A CA 1
ATOM 504 C C . ALA A 1 69 ? -0.237 -6.093 -5.418 1.00 98.69 69 ALA A C 1
ATOM 506 O O . ALA A 1 69 ? -1.028 -5.201 -5.116 1.00 98.69 69 ALA A O 1
ATOM 507 N N . LEU A 1 70 ? -0.537 -7.386 -5.316 1.00 98.81 70 LEU A N 1
ATOM 508 C CA . LEU A 1 70 ? -1.687 -7.863 -4.553 1.00 98.81 70 LEU A CA 1
ATOM 509 C C . LEU A 1 70 ? -1.206 -8.216 -3.156 1.00 98.81 70 LEU A C 1
ATOM 511 O O . LEU A 1 70 ? -0.271 -9.008 -3.008 1.00 98.81 70 LEU A O 1
ATOM 515 N N . VAL A 1 71 ? -1.821 -7.599 -2.152 1.00 98.81 71 VAL A N 1
ATOM 516 C CA . VAL A 1 71 ? -1.445 -7.742 -0.746 1.00 98.81 71 VAL A CA 1
ATOM 517 C C . VAL A 1 71 ? -2.652 -8.109 0.102 1.00 98.81 71 VAL A C 1
ATOM 519 O O . VAL A 1 71 ? -3.766 -7.650 -0.146 1.00 98.81 71 VAL A O 1
ATOM 522 N N . GLU A 1 72 ? -2.419 -8.907 1.134 1.00 98.81 72 GLU A N 1
ATOM 523 C CA . GLU A 1 72 ? -3.418 -9.271 2.128 1.00 98.81 72 GLU A CA 1
ATOM 524 C C . GLU A 1 72 ? -2.819 -9.359 3.533 1.00 98.81 72 GLU A C 1
ATOM 526 O O . GLU A 1 72 ? -1.620 -9.583 3.708 1.00 98.81 72 GLU A O 1
ATOM 531 N N . GLY A 1 73 ? -3.650 -9.170 4.551 1.00 98.50 73 GLY A N 1
ATOM 532 C CA . GLY A 1 73 ? -3.234 -9.286 5.940 1.00 98.50 73 GLY A CA 1
ATOM 533 C C . GLY A 1 73 ? -4.192 -8.592 6.890 1.00 98.50 73 GLY A C 1
ATOM 534 O O . GLY A 1 73 ? -5.391 -8.507 6.633 1.00 98.50 73 GLY A O 1
ATOM 535 N N . THR A 1 74 ? -3.654 -8.097 8.000 1.00 98.38 74 THR A N 1
ATOM 536 C CA . THR A 1 74 ? -4.465 -7.621 9.122 1.00 98.38 74 THR A CA 1
ATOM 537 C C . THR A 1 74 ? -4.088 -6.221 9.562 1.00 98.38 74 THR A C 1
ATOM 539 O O . THR A 1 74 ? -2.902 -5.911 9.696 1.00 98.38 74 THR A O 1
ATOM 542 N N . GLN A 1 75 ? -5.100 -5.428 9.900 1.00 98.12 75 GLN A N 1
ATOM 543 C CA . GLN A 1 75 ? -4.982 -4.208 10.687 1.00 98.12 75 GLN A CA 1
ATOM 544 C C . GLN A 1 75 ? -5.515 -4.461 12.097 1.00 98.12 75 GLN A C 1
ATOM 546 O O . GLN A 1 75 ? -6.620 -4.965 12.263 1.00 98.12 75 GLN A O 1
ATOM 551 N N . ASN A 1 76 ? -4.747 -4.088 13.115 1.00 97.81 76 ASN A N 1
ATOM 552 C CA . ASN A 1 76 ? -5.205 -4.045 14.495 1.00 97.81 76 ASN A CA 1
ATOM 553 C C . ASN A 1 76 ? -5.751 -2.640 14.793 1.00 97.81 76 ASN A C 1
ATOM 555 O O . ASN A 1 76 ? -5.006 -1.660 14.785 1.00 97.81 76 ASN A O 1
ATOM 559 N N . ASN A 1 77 ? -7.049 -2.552 15.077 1.00 94.75 77 ASN A N 1
ATOM 560 C CA . ASN A 1 77 ? -7.756 -1.293 15.315 1.00 94.75 77 ASN A CA 1
ATOM 561 C C . ASN A 1 77 ? -7.481 -0.704 16.710 1.00 94.75 77 ASN A C 1
ATOM 563 O O . ASN A 1 77 ? -7.785 0.459 16.955 1.00 94.75 77 ASN A O 1
ATOM 567 N N . GLN A 1 78 ? -6.891 -1.463 17.635 1.00 95.56 78 GLN A N 1
ATOM 568 C CA . GLN A 1 78 ? -6.490 -0.944 18.946 1.00 95.56 78 GLN A CA 1
ATOM 569 C C . GLN A 1 78 ? -5.109 -0.294 18.885 1.00 95.56 78 GLN A C 1
ATOM 571 O O . GLN A 1 78 ? -4.915 0.800 19.406 1.00 95.56 78 GLN A O 1
ATOM 576 N N . THR A 1 79 ? -4.147 -0.951 18.231 1.00 97.44 79 THR A N 1
ATOM 577 C CA . THR A 1 79 ? -2.786 -0.416 18.084 1.00 97.44 79 THR A CA 1
ATOM 578 C C . THR A 1 79 ? -2.639 0.515 16.888 1.00 97.44 79 THR A C 1
ATOM 580 O O . THR A 1 79 ? -1.620 1.195 16.793 1.00 97.44 79 THR A O 1
ATOM 583 N N . GLN A 1 80 ? -3.639 0.560 15.999 1.00 97.69 80 GLN A N 1
ATOM 584 C CA . GLN A 1 80 ? -3.636 1.360 14.773 1.00 97.69 80 GLN A CA 1
ATOM 585 C C . GLN A 1 80 ? -2.456 0.997 13.856 1.00 97.69 80 GLN A C 1
ATOM 587 O O . GLN A 1 80 ? -1.855 1.859 13.220 1.00 97.69 80 GLN A O 1
ATOM 592 N N . LYS A 1 81 ? -2.117 -0.298 13.791 1.00 98.38 81 LYS A N 1
ATOM 593 C CA . LYS A 1 81 ? -1.021 -0.839 12.970 1.00 98.38 81 LYS A CA 1
ATOM 594 C C . LYS A 1 81 ? -1.516 -1.950 12.065 1.00 98.38 81 LYS A C 1
ATOM 596 O O . LYS A 1 81 ? -2.390 -2.724 12.453 1.00 98.38 81 LYS A O 1
ATOM 601 N N . ALA A 1 82 ? -0.905 -2.089 10.899 1.00 98.44 82 ALA A N 1
ATOM 602 C CA . ALA A 1 82 ? -1.208 -3.155 9.963 1.00 98.44 82 ALA A CA 1
ATOM 603 C C . ALA A 1 82 ? 0.045 -3.814 9.400 1.00 98.44 82 ALA A C 1
ATOM 605 O O . ALA A 1 82 ? 1.092 -3.184 9.235 1.00 98.44 82 ALA A O 1
ATOM 606 N N . VAL A 1 83 ? -0.109 -5.092 9.063 1.00 98.69 83 VAL A N 1
ATOM 607 C CA . VAL A 1 83 ? 0.894 -5.903 8.378 1.00 98.69 83 VAL A CA 1
ATOM 608 C C . VAL A 1 83 ? 0.201 -6.645 7.247 1.00 98.69 83 VAL A C 1
ATOM 610 O O . VAL A 1 83 ? -0.710 -7.436 7.493 1.00 98.69 83 VAL A O 1
ATOM 613 N N . LEU A 1 84 ? 0.647 -6.398 6.018 1.00 98.75 84 LEU A N 1
ATOM 614 C CA . LEU A 1 84 ? 0.178 -7.066 4.810 1.00 98.75 84 LEU A CA 1
ATOM 615 C C . LEU A 1 84 ? 1.351 -7.753 4.108 1.00 98.75 84 LEU A C 1
ATOM 617 O O . LEU A 1 84 ? 2.463 -7.228 4.064 1.00 98.75 84 LEU A O 1
ATOM 621 N N . ASN A 1 85 ? 1.099 -8.912 3.518 1.00 98.75 85 ASN A N 1
ATOM 622 C CA . ASN A 1 85 ? 2.052 -9.631 2.684 1.00 98.75 85 ASN A CA 1
ATOM 623 C C . ASN A 1 85 ? 1.448 -9.863 1.309 1.00 98.75 85 ASN A C 1
ATOM 625 O O . ASN A 1 85 ? 0.232 -9.876 1.148 1.00 98.75 85 ASN A O 1
ATOM 629 N N . GLY A 1 86 ? 2.291 -10.045 0.306 1.00 98.31 86 GLY A N 1
ATOM 630 C CA . GLY A 1 86 ? 1.796 -10.190 -1.047 1.00 98.31 86 GLY A CA 1
ATOM 631 C C . GLY A 1 86 ? 2.870 -10.486 -2.064 1.00 98.31 86 GLY A C 1
ATOM 632 O O . GLY A 1 86 ? 3.984 -10.893 -1.729 1.00 98.31 86 GLY A O 1
ATOM 633 N N . THR A 1 87 ? 2.516 -10.270 -3.324 1.00 98.38 87 THR A N 1
ATOM 634 C CA . THR A 1 87 ? 3.407 -10.471 -4.467 1.00 98.38 87 THR A CA 1
ATOM 635 C C . THR A 1 87 ? 3.176 -9.376 -5.496 1.00 98.38 87 THR A C 1
ATOM 637 O O . THR A 1 87 ? 2.046 -8.924 -5.689 1.00 98.38 87 THR A O 1
ATOM 640 N N . VAL A 1 88 ? 4.246 -8.957 -6.166 1.00 98.50 88 VAL A N 1
ATOM 641 C CA . VAL A 1 88 ? 4.149 -8.090 -7.340 1.00 98.50 88 VAL A CA 1
ATOM 642 C C . VAL A 1 88 ? 3.557 -8.882 -8.507 1.00 98.50 88 VAL A C 1
ATOM 644 O O . VAL A 1 88 ? 4.112 -9.905 -8.908 1.00 98.50 88 VAL A O 1
ATOM 647 N N . VAL A 1 89 ? 2.450 -8.406 -9.065 1.00 98.38 89 VAL A N 1
ATOM 648 C CA . VAL A 1 89 ? 1.713 -9.065 -10.153 1.00 98.38 89 VAL A CA 1
ATOM 649 C C . VAL A 1 89 ? 1.904 -8.388 -11.508 1.00 98.38 89 VAL A C 1
ATOM 651 O O . VAL A 1 89 ? 1.763 -9.050 -12.531 1.00 98.38 89 VAL A O 1
ATOM 654 N N . GLU A 1 90 ? 2.281 -7.105 -11.539 1.00 98.12 90 GLU A N 1
ATOM 655 C CA . GLU A 1 90 ? 2.545 -6.362 -12.780 1.00 98.12 90 GLU A CA 1
ATOM 656 C C . GLU A 1 90 ? 3.728 -5.393 -12.610 1.00 98.12 90 GLU A C 1
ATOM 658 O O . GLU A 1 90 ? 3.984 -4.886 -11.516 1.00 98.12 90 GLU A O 1
ATOM 663 N N . GLY A 1 91 ? 4.426 -5.098 -13.711 1.00 96.81 91 GLY A N 1
ATOM 664 C CA . GLY A 1 91 ? 5.479 -4.082 -13.767 1.00 96.81 91 GLY A CA 1
ATOM 665 C C . GLY A 1 91 ? 6.864 -4.550 -13.309 1.00 96.81 91 GLY A C 1
ATOM 666 O O . GLY A 1 91 ? 7.319 -5.654 -13.610 1.00 96.81 91 GLY A O 1
ATOM 667 N N . TRP A 1 92 ? 7.593 -3.660 -12.643 1.00 95.50 92 TRP A N 1
ATOM 668 C CA . TRP A 1 92 ? 8.944 -3.925 -12.165 1.00 95.50 92 TRP A CA 1
ATOM 669 C C . TRP A 1 92 ? 8.926 -4.929 -11.003 1.00 95.50 92 TRP A C 1
ATOM 671 O O . TRP A 1 92 ? 8.139 -4.788 -10.077 1.00 95.50 92 TRP A O 1
ATOM 681 N N . LEU A 1 93 ? 9.821 -5.927 -11.030 1.00 94.56 93 LEU A N 1
ATOM 682 C CA . LEU A 1 93 ? 9.934 -6.986 -10.010 1.00 94.56 93 LEU A CA 1
ATOM 683 C C . LEU A 1 93 ? 8.726 -7.938 -9.912 1.00 94.56 93 LEU A C 1
ATOM 685 O O . LEU A 1 93 ? 8.492 -8.505 -8.848 1.00 94.56 93 LEU A O 1
ATOM 689 N N . VAL A 1 94 ? 7.982 -8.164 -11.001 1.00 96.56 94 VAL A N 1
ATOM 690 C CA . VAL A 1 94 ? 6.923 -9.196 -11.054 1.00 96.56 94 VAL A CA 1
ATOM 691 C C . VAL A 1 94 ? 7.405 -10.532 -10.479 1.00 96.56 94 VAL A C 1
ATOM 693 O O . VAL A 1 94 ? 8.501 -11.002 -10.782 1.00 96.56 94 VAL A O 1
ATOM 696 N N . GLY A 1 95 ? 6.571 -11.133 -9.629 1.00 95.81 95 GLY A N 1
ATOM 697 C CA . GLY A 1 95 ? 6.858 -12.362 -8.890 1.00 95.81 95 GLY A CA 1
ATOM 698 C C . GLY A 1 95 ? 7.623 -12.157 -7.577 1.00 95.81 95 GLY A C 1
ATOM 699 O O . GLY A 1 95 ? 7.732 -13.096 -6.787 1.00 95.81 95 GLY A O 1
ATOM 700 N N . ALA A 1 96 ? 8.135 -10.954 -7.299 1.00 96.38 96 ALA A N 1
ATOM 701 C CA . ALA A 1 96 ? 8.796 -10.660 -6.033 1.00 96.38 96 ALA A CA 1
ATOM 702 C C . ALA A 1 96 ? 7.797 -10.614 -4.873 1.00 96.38 96 ALA A C 1
ATOM 704 O O . ALA A 1 96 ? 6.678 -10.108 -5.006 1.00 96.38 96 ALA A O 1
ATOM 705 N N . ARG A 1 97 ? 8.225 -11.108 -3.707 1.00 97.94 97 ARG A N 1
ATOM 706 C CA . ARG A 1 97 ? 7.413 -11.057 -2.488 1.00 97.94 97 ARG A CA 1
ATOM 707 C C . ARG A 1 97 ? 7.405 -9.645 -1.922 1.00 97.94 97 ARG A C 1
ATOM 709 O O . ARG A 1 97 ? 8.430 -8.963 -1.911 1.00 97.94 97 ARG A O 1
ATOM 716 N N . VAL A 1 98 ? 6.263 -9.261 -1.379 1.00 98.06 98 VAL A N 1
ATOM 717 C CA . VAL A 1 98 ? 6.023 -7.958 -0.770 1.00 98.06 98 VAL A CA 1
ATOM 718 C C . VAL A 1 98 ? 5.684 -8.138 0.702 1.00 98.06 98 VAL A C 1
ATOM 720 O O . VAL A 1 98 ? 4.884 -9.002 1.056 1.00 98.06 98 VAL A O 1
ATOM 723 N N . HIS A 1 99 ? 6.269 -7.297 1.548 1.00 98.38 99 HIS A N 1
ATOM 724 C CA . HIS A 1 99 ? 5.883 -7.126 2.943 1.00 98.38 99 HIS A CA 1
ATOM 725 C C . HIS A 1 99 ? 5.633 -5.643 3.207 1.00 98.38 99 HIS A C 1
ATOM 727 O O . HIS A 1 99 ? 6.549 -4.832 3.084 1.00 98.38 99 HIS A O 1
ATOM 733 N N . ALA A 1 100 ? 4.401 -5.285 3.549 1.00 98.62 100 ALA A N 1
ATOM 734 C CA . ALA A 1 100 ? 3.996 -3.917 3.814 1.00 98.62 100 ALA A CA 1
ATOM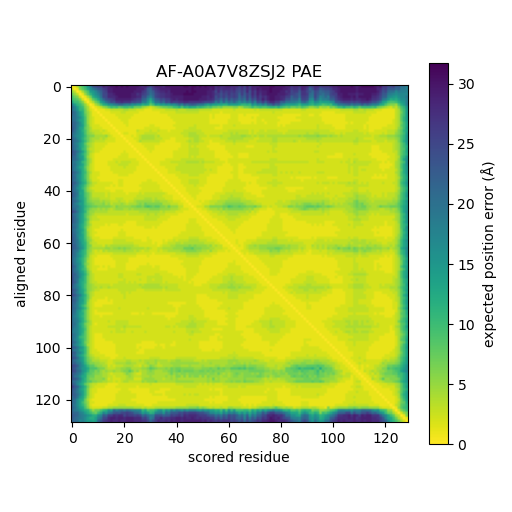 735 C C . ALA A 1 100 ? 3.54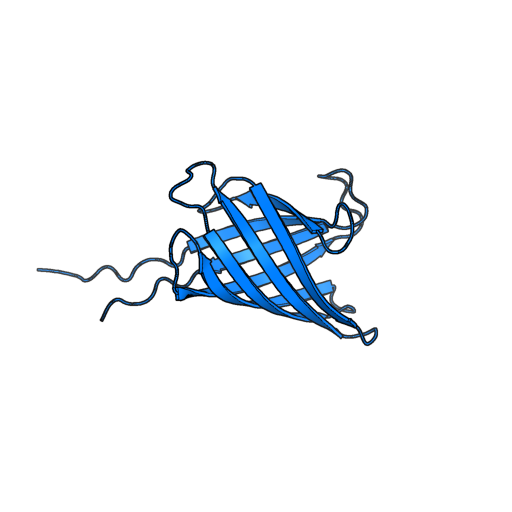9 -3.759 5.267 1.00 98.62 100 ALA A C 1
ATOM 737 O O . ALA A 1 100 ? 2.719 -4.520 5.758 1.00 98.62 100 ALA A O 1
ATOM 738 N N . THR A 1 101 ? 4.055 -2.732 5.937 1.00 98.75 101 THR A N 1
ATOM 739 C CA . THR A 1 101 ? 3.606 -2.339 7.278 1.00 98.75 101 THR A CA 1
ATOM 740 C C . THR A 1 101 ? 3.173 -0.891 7.257 1.00 98.75 101 THR A C 1
ATOM 742 O O . THR A 1 101 ? 3.854 -0.080 6.628 1.00 98.75 101 THR A O 1
ATOM 745 N N . PHE A 1 102 ? 2.093 -0.549 7.952 1.00 98.62 102 PHE A N 1
ATOM 746 C CA . PHE A 1 102 ? 1.681 0.845 8.098 1.00 98.62 102 PHE A CA 1
ATOM 747 C C . PHE A 1 102 ? 1.010 1.127 9.432 1.00 98.62 102 PHE A C 1
ATOM 749 O O . PHE A 1 102 ? 0.436 0.235 10.054 1.00 98.62 102 PHE A O 1
ATOM 756 N N . ASP A 1 103 ? 1.054 2.397 9.805 1.00 98.44 103 ASP A N 1
ATOM 757 C CA . ASP A 1 103 ? 0.321 2.976 10.918 1.00 98.44 103 ASP A CA 1
ATOM 758 C C . ASP A 1 103 ? -0.866 3.784 10.383 1.00 98.44 103 ASP A C 1
ATOM 760 O O . ASP A 1 103 ? -0.779 4.412 9.324 1.00 98.44 103 ASP A O 1
ATOM 764 N N . VAL A 1 104 ? -1.980 3.764 11.112 1.00 97.62 104 VAL A N 1
ATOM 765 C CA . VAL A 1 104 ? -3.146 4.611 10.852 1.00 97.62 104 VAL A CA 1
ATOM 766 C C . VAL A 1 104 ? -2.971 5.913 11.631 1.00 97.62 104 VAL A C 1
ATOM 768 O O . VAL A 1 104 ? -2.805 5.905 12.851 1.00 97.62 104 VAL A O 1
ATOM 771 N N . ILE A 1 105 ? -3.006 7.042 10.930 1.00 97.06 105 ILE A N 1
ATOM 772 C CA . ILE A 1 105 ? -2.763 8.373 11.485 1.00 97.06 105 ILE A CA 1
ATOM 773 C C . ILE A 1 105 ? -4.045 9.196 11.395 1.00 97.06 105 ILE A C 1
ATOM 775 O O . ILE A 1 105 ? -4.599 9.379 10.309 1.00 97.06 105 ILE A O 1
ATOM 779 N N . SER A 1 106 ? -4.503 9.709 12.537 1.00 94.62 106 SER A N 1
ATOM 780 C CA . SER A 1 106 ? -5.685 10.565 12.651 1.00 94.62 106 SER A CA 1
ATOM 781 C C . SER A 1 106 ? -5.488 11.604 13.768 1.00 94.62 106 SER A C 1
ATOM 783 O O . SER A 1 106 ? -5.247 11.203 14.908 1.00 94.62 106 SER A O 1
ATOM 785 N N . PRO A 1 107 ? -5.620 12.918 13.497 1.00 93.19 107 PRO A N 1
ATOM 786 C CA . PRO A 1 107 ? -5.856 13.521 12.183 1.00 93.19 107 PRO A CA 1
ATOM 787 C C . PRO A 1 107 ? -4.615 13.451 11.273 1.00 93.19 107 PRO A C 1
ATOM 789 O O . PRO A 1 107 ? -3.494 13.348 11.767 1.00 93.19 107 PRO A O 1
ATOM 792 N N . CYS A 1 108 ? -4.796 13.575 9.952 1.00 92.75 108 CYS A N 1
ATOM 793 C CA . CYS A 1 108 ? -3.701 13.611 8.972 1.00 92.75 108 CYS A CA 1
ATOM 794 C C . CYS A 1 108 ? -3.608 14.973 8.244 1.00 92.75 108 CYS A C 1
ATOM 796 O O . CYS A 1 108 ? -3.940 15.092 7.056 1.00 92.75 108 CYS A O 1
ATOM 798 N N . PRO A 1 109 ? -3.168 16.037 8.946 1.00 89.19 109 PRO A N 1
ATOM 799 C CA . PRO A 1 109 ? -3.192 17.399 8.416 1.00 89.19 109 PRO A CA 1
ATOM 800 C C . PRO A 1 109 ? -2.210 17.626 7.261 1.00 89.19 109 PRO A C 1
ATOM 802 O O . PRO A 1 109 ? -2.494 18.455 6.404 1.00 89.19 109 PRO A O 1
ATOM 805 N N . GLU A 1 110 ? -1.106 16.873 7.196 1.00 88.44 110 GLU A N 1
ATOM 806 C CA . GLU A 1 110 ? -0.075 16.995 6.149 1.00 88.44 110 GLU A CA 1
ATOM 807 C C . GLU A 1 110 ? -0.656 16.892 4.729 1.00 88.44 110 GLU A C 1
ATOM 809 O O . GLU A 1 110 ? -0.245 17.620 3.830 1.00 88.44 110 GLU A O 1
ATOM 814 N N . PHE A 1 111 ? -1.675 16.049 4.549 1.00 88.75 111 PHE A N 1
ATOM 815 C CA . PHE A 1 111 ? -2.361 15.846 3.269 1.00 88.75 111 PHE A CA 1
ATOM 816 C C . PHE A 1 111 ? -3.786 16.424 3.254 1.00 88.75 111 PHE A C 1
ATOM 818 O O . PHE A 1 111 ? -4.565 16.148 2.337 1.00 88.75 111 PHE A O 1
ATOM 825 N N . GLY A 1 112 ? -4.159 17.195 4.284 1.00 91.62 112 GLY A N 1
ATOM 826 C CA . GLY A 1 112 ? -5.513 17.720 4.459 1.00 91.62 112 GLY A CA 1
ATOM 827 C C . GLY A 1 112 ? -6.576 16.619 4.556 1.00 91.62 112 GLY A C 1
ATOM 828 O O . GLY A 1 112 ? -7.662 16.766 3.992 1.00 91.62 112 GLY A O 1
ATOM 829 N N . LYS A 1 113 ? -6.257 15.488 5.204 1.00 93.25 113 LYS A N 1
ATOM 830 C CA . LYS A 1 113 ? -7.152 14.327 5.356 1.00 93.25 113 LYS A CA 1
ATOM 831 C C . LYS A 1 113 ? -7.499 14.078 6.820 1.00 93.25 113 LYS A C 1
ATOM 833 O O . LYS A 1 113 ? -6.713 14.354 7.723 1.00 93.25 113 LYS A O 1
ATOM 838 N N . SER A 1 114 ? -8.683 13.517 7.060 1.00 93.44 114 SER A N 1
ATOM 839 C CA . SER A 1 114 ? -9.076 13.063 8.398 1.00 93.44 114 SER A CA 1
ATOM 840 C C . SER A 1 114 ? -8.219 11.885 8.853 1.00 93.44 114 SER A C 1
ATOM 842 O O . SER A 1 114 ? -7.738 11.887 9.977 1.00 93.44 114 SER A O 1
ATOM 844 N N . VAL A 1 115 ? -7.977 10.923 7.963 1.00 95.94 115 VAL A N 1
ATOM 845 C CA . VAL A 1 115 ? -7.169 9.731 8.227 1.00 95.94 115 VAL A CA 1
ATOM 846 C C . VAL A 1 115 ? -6.225 9.484 7.056 1.00 95.94 115 VAL A C 1
ATOM 848 O O . VAL A 1 115 ? -6.613 9.634 5.894 1.00 95.94 115 VAL A O 1
ATOM 851 N N . CYS A 1 116 ? -5.000 9.072 7.357 1.00 97.62 116 CYS A N 1
ATOM 852 C CA . CYS A 1 116 ? -4.085 8.495 6.381 1.00 97.62 116 CYS A CA 1
ATOM 853 C C . CYS A 1 116 ? -3.362 7.276 6.959 1.00 97.62 116 CYS A C 1
ATOM 855 O O . CYS A 1 116 ? -3.440 6.985 8.150 1.00 97.62 116 CYS A O 1
ATOM 857 N N . PHE A 1 117 ? -2.684 6.548 6.084 1.00 98.06 117 PHE A N 1
ATOM 858 C CA . PHE A 1 117 ? -1.960 5.327 6.384 1.00 98.06 117 PHE A CA 1
ATOM 859 C C . PHE A 1 117 ? -0.524 5.508 5.913 1.00 98.06 117 PHE A C 1
ATOM 861 O O . PHE A 1 117 ? -0.291 5.624 4.705 1.00 98.06 117 PHE A O 1
ATOM 868 N N . THR A 1 118 ? 0.418 5.535 6.849 1.00 98.44 118 THR A N 1
ATOM 869 C CA . THR A 1 118 ? 1.832 5.806 6.565 1.00 98.44 118 THR A CA 1
ATOM 870 C C . THR A 1 118 ? 2.657 4.570 6.855 1.00 98.44 118 THR A C 1
ATOM 872 O O . THR A 1 118 ? 2.505 3.951 7.906 1.00 98.44 118 THR A O 1
ATOM 875 N N . GLY A 1 119 ? 3.523 4.180 5.925 1.00 98.38 119 GLY A N 1
ATOM 876 C CA . GLY A 1 119 ? 4.187 2.893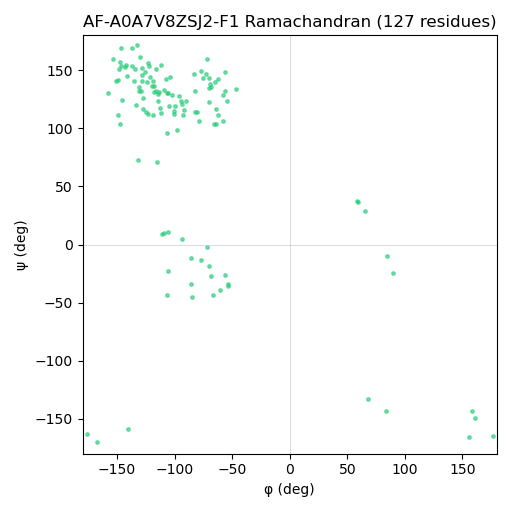 6.022 1.00 98.38 119 GLY A CA 1
ATOM 877 C C . GLY A 1 119 ? 5.353 2.678 5.075 1.00 98.38 119 GLY A C 1
ATOM 878 O O . GLY A 1 119 ? 5.832 3.591 4.403 1.00 98.38 119 GLY A O 1
ATOM 879 N N . VAL A 1 120 ? 5.799 1.424 5.042 1.00 98.62 120 VAL A N 1
ATOM 880 C CA . VAL A 1 120 ? 6.883 0.939 4.186 1.00 98.62 120 VAL A CA 1
ATOM 881 C C . VAL A 1 120 ? 6.431 -0.329 3.481 1.00 98.62 120 VAL A C 1
ATOM 883 O O . VAL A 1 120 ? 5.860 -1.222 4.104 1.00 98.62 120 VAL A O 1
ATOM 886 N N . ILE A 1 121 ? 6.716 -0.413 2.187 1.00 98.50 121 ILE A N 1
ATOM 887 C CA . ILE A 1 121 ? 6.625 -1.618 1.369 1.00 98.50 121 ILE A CA 1
ATOM 888 C C . ILE A 1 121 ? 8.050 -2.106 1.132 1.00 98.50 121 ILE A C 1
ATOM 890 O O . ILE A 1 121 ? 8.861 -1.408 0.527 1.00 98.50 121 ILE A O 1
ATOM 894 N N . ARG A 1 122 ? 8.350 -3.319 1.586 1.00 98.19 122 ARG A N 1
ATOM 895 C CA . ARG A 1 122 ? 9.592 -4.027 1.281 1.00 98.19 122 ARG A CA 1
ATOM 896 C C . ARG A 1 122 ? 9.335 -5.030 0.172 1.00 98.19 122 ARG A C 1
ATOM 898 O O . ARG A 1 122 ? 8.537 -5.951 0.353 1.00 98.19 122 ARG A O 1
ATOM 905 N N . VAL A 1 123 ? 10.027 -4.874 -0.950 1.00 96.81 123 VAL A N 1
ATOM 906 C CA . VAL A 1 123 ? 10.022 -5.845 -2.047 1.00 96.81 123 VAL A CA 1
ATOM 907 C C . VAL A 1 123 ? 11.296 -6.674 -1.952 1.00 96.81 123 VAL A C 1
ATOM 909 O O . VAL A 1 123 ? 12.410 -6.162 -2.086 1.00 96.81 123 VAL A O 1
ATOM 912 N N . MET A 1 124 ? 11.125 -7.964 -1.680 1.00 93.00 124 MET A N 1
ATOM 913 C CA . MET A 1 124 ? 12.222 -8.917 -1.566 1.00 93.00 124 MET A CA 1
ATOM 914 C C . MET A 1 124 ? 12.666 -9.312 -2.971 1.00 93.00 124 MET A C 1
ATOM 916 O O . MET A 1 124 ? 11.963 -10.050 -3.666 1.00 93.00 124 MET A O 1
ATOM 920 N N . SER A 1 125 ? 13.823 -8.816 -3.402 1.00 73.38 125 SER A N 1
ATOM 921 C CA . SER A 1 125 ? 14.435 -9.227 -4.661 1.00 73.38 125 SER A CA 1
ATOM 922 C C . SER A 1 125 ? 14.788 -10.715 -4.561 1.00 73.38 125 SER A C 1
ATOM 924 O O . SER A 1 125 ? 15.555 -11.145 -3.701 1.00 73.38 125 SER A O 1
ATOM 926 N N . GLY A 1 126 ? 14.157 -11.536 -5.405 1.00 59.91 126 GLY A N 1
ATOM 927 C CA . GLY A 1 126 ? 14.416 -12.971 -5.431 1.00 59.91 126 GLY A CA 1
ATOM 928 C C . GLY A 1 126 ? 15.896 -13.232 -5.702 1.00 59.91 126 GLY A C 1
ATOM 929 O O . GLY A 1 126 ? 16.457 -12.694 -6.657 1.00 59.91 126 GLY A O 1
ATOM 930 N N . SER A 1 127 ? 16.532 -14.057 -4.867 1.00 44.28 127 SER A N 1
ATOM 931 C CA . SER A 1 127 ? 17.837 -14.635 -5.183 1.00 44.28 127 SER A CA 1
ATOM 932 C C . SER A 1 127 ? 17.681 -15.418 -6.484 1.00 44.28 127 SER A C 1
ATOM 934 O O . SER A 1 127 ? 17.050 -16.474 -6.492 1.00 44.28 127 SER A O 1
ATOM 936 N N . SER A 1 128 ? 18.210 -14.896 -7.589 1.00 41.97 128 SER A N 1
ATOM 937 C CA . SER A 1 128 ? 18.340 -15.664 -8.820 1.00 41.97 128 SER A CA 1
ATOM 938 C C . SER A 1 128 ? 19.263 -16.844 -8.526 1.00 41.97 128 SER A C 1
ATOM 940 O O . SER A 1 128 ? 20.444 -16.656 -8.213 1.00 41.97 128 SER A O 1
ATOM 942 N N . ASN A 1 129 ? 18.707 -18.057 -8.531 1.00 33.84 129 ASN A N 1
ATOM 943 C CA . ASN A 1 129 ? 19.508 -19.276 -8.458 1.00 33.84 129 ASN A CA 1
ATOM 944 C C . ASN A 1 129 ? 20.275 -19.428 -9.767 1.00 33.84 129 ASN A C 1
ATOM 946 O O . ASN A 1 129 ? 19.607 -19.476 -10.821 1.00 33.84 129 ASN A O 1
#

Foldseek 3Di:
DDDDPQDDKFKKWWKWDPPDPQKIWTFIDGNFGGIKIWGWPDWDDPPFKIKTWIWIWRCGPPNQPTWIWTWIWMAGPVQQKTWIKTATCDHPRHRWIKIKIWGWDAPDPVVPHRIMIIIMIITRRDDDD

Secondary structure (DSSP, 8-state):
-----PPPPEEEEEEEEEEETTEEEEEE-TTS-EEEEEEEEEEEE-SSEEEEEEEEEEEESSGGG-EEEEEEEEEETTTTEEEEEEEEEEETTTT-EEEEEEEEESSBGGGTBS-EEEEEEEEE-----